Protein AF-A0A5M6IAI4-F1 (afdb_monomer)

Secondary structure (DSSP, 8-state):
----SS-SSS---------------------------------------------------HHHHHHTTSEEE-TTS-EEE-S--HHHHHHHHHHHHHHHHHHHHHHHHHTS-HHHHHHHHHHHHHHHH-B--

Foldseek 3Di:
DDPPDDPDPDDDDDDDDDDDDDDDDPDDDDPPDPPDDDDDDDDDDDDPPPPPDPDPPPLQDPLNCLVVVQWFFALQLAIDGPDPDPSSVVVSVVVRVVLLVVLVVVCVVVVHDSRVSRNVNSVVRCVVRNGDD

Solvent-accessible surface area (backbone atoms only — not comparable to full-atom values): 8832 Å² total; per-residue (Å²): 139,83,96,81,88,85,85,85,86,78,87,80,96,78,81,93,76,87,79,82,89,88,80,89,84,91,78,81,76,84,79,77,76,82,76,77,88,74,90,79,84,88,82,83,89,86,78,89,74,80,73,82,63,87,66,82,82,74,74,77,50,71,69,55,34,43,75,72,53,39,33,32,32,34,64,68,45,37,68,42,63,69,47,89,49,65,70,55,41,53,50,40,51,56,51,39,54,54,49,50,57,49,29,49,51,50,11,66,76,67,78,52,50,44,66,60,46,22,35,56,44,6,52,55,45,23,76,73,71,42,53,56,132

Mean predicted aligned error: 17.69 Å

Structure (mmCIF, N/CA/C/O backbone):
data_AF-A0A5M6IAI4-F1
#
_entry.id   AF-A0A5M6IAI4-F1
#
loop_
_atom_site.group_PDB
_atom_site.id
_atom_site.type_symbol
_atom_site.label_atom_id
_atom_site.label_alt_id
_atom_site.label_comp_id
_atom_site.label_asym_id
_atom_site.label_entity_id
_atom_site.label_seq_id
_atom_site.pdbx_PDB_ins_code
_atom_site.Cartn_x
_atom_site.Cartn_y
_atom_site.Cartn_z
_atom_site.occupancy
_atom_site.B_iso_or_equiv
_atom_site.auth_seq_id
_atom_site.auth_comp_id
_atom_site.auth_asym_id
_atom_site.auth_atom_id
_atom_site.pdbx_PDB_model_num
ATOM 1 N N . MET A 1 1 ? -52.495 -30.020 6.667 1.00 48.81 1 MET A N 1
ATOM 2 C CA . MET A 1 1 ? -52.039 -28.614 6.811 1.00 48.81 1 MET A CA 1
ATOM 3 C C . MET A 1 1 ? -50.589 -28.554 6.324 1.00 48.81 1 MET A C 1
ATOM 5 O O . MET A 1 1 ? -49.873 -29.483 6.635 1.00 48.81 1 MET A O 1
ATOM 9 N N . ASN A 1 2 ? -50.068 -27.632 5.512 1.00 45.41 2 ASN A N 1
ATOM 10 C CA . ASN A 1 2 ? -50.398 -26.231 5.280 1.00 45.41 2 ASN A CA 1
ATOM 11 C C . ASN A 1 2 ? -49.893 -25.833 3.862 1.00 45.41 2 ASN A C 1
ATOM 13 O O . ASN A 1 2 ? -48.688 -25.773 3.632 1.00 45.41 2 ASN A O 1
ATOM 17 N N . ARG A 1 3 ? -50.796 -25.628 2.887 1.00 52.78 3 ARG A N 1
ATOM 18 C CA . ARG A 1 3 ? -50.494 -25.215 1.493 1.00 52.78 3 ARG A CA 1
ATOM 19 C C . ARG A 1 3 ? -50.709 -23.703 1.306 1.00 52.78 3 ARG A C 1
ATOM 21 O O . ARG A 1 3 ? -51.507 -23.318 0.459 1.00 52.78 3 ARG A O 1
ATOM 28 N N . LEU A 1 4 ? -50.086 -22.840 2.108 1.00 58.50 4 LEU A N 1
ATOM 29 C CA . LEU A 1 4 ? -50.465 -21.413 2.113 1.00 58.50 4 LEU A CA 1
ATOM 30 C C . LEU A 1 4 ? -49.302 -20.410 2.213 1.00 58.50 4 LEU A C 1
ATOM 32 O O . LEU A 1 4 ? -49.494 -19.316 2.720 1.00 58.50 4 LEU A O 1
ATOM 36 N N . VAL A 1 5 ? -48.107 -20.727 1.696 1.00 57.62 5 VAL A N 1
ATOM 37 C CA . VAL A 1 5 ? -47.008 -19.734 1.586 1.00 57.62 5 VAL A CA 1
ATOM 38 C C . VAL A 1 5 ? -46.242 -19.883 0.262 1.00 57.62 5 VAL A C 1
ATOM 40 O O . VAL A 1 5 ? -45.019 -19.954 0.222 1.00 57.62 5 VAL A O 1
ATOM 43 N N . ARG A 1 6 ? -46.962 -20.045 -0.856 1.00 55.16 6 ARG A N 1
ATOM 44 C CA . ARG A 1 6 ? -46.351 -20.138 -2.199 1.00 55.16 6 ARG A CA 1
ATOM 45 C C . ARG A 1 6 ? -47.235 -19.525 -3.298 1.00 55.16 6 ARG A C 1
ATOM 47 O O . ARG A 1 6 ? -47.355 -20.093 -4.375 1.00 55.16 6 ARG A O 1
ATOM 54 N N . ARG A 1 7 ? -47.925 -18.423 -2.981 1.00 50.69 7 ARG A N 1
ATOM 55 C CA . ARG A 1 7 ? -48.818 -17.676 -3.891 1.00 50.69 7 ARG A CA 1
ATOM 56 C C . ARG A 1 7 ? -48.810 -16.179 -3.557 1.00 50.69 7 ARG A C 1
ATOM 58 O O . ARG A 1 7 ? -49.830 -15.636 -3.158 1.00 50.69 7 ARG A O 1
ATOM 65 N N . GLN A 1 8 ? -47.645 -15.542 -3.607 1.00 51.72 8 GLN A N 1
ATOM 66 C CA . GLN A 1 8 ? -47.549 -14.094 -3.370 1.00 51.72 8 GLN A CA 1
ATOM 67 C C . GLN A 1 8 ? -46.507 -13.419 -4.278 1.00 51.72 8 GLN A C 1
ATOM 69 O O . GLN A 1 8 ? -45.951 -12.392 -3.910 1.00 51.72 8 GLN A O 1
ATOM 74 N N . TRP A 1 9 ? -46.210 -14.013 -5.440 1.00 56.66 9 TRP A N 1
ATOM 75 C CA . TRP A 1 9 ? -45.264 -13.459 -6.421 1.00 56.66 9 TRP A CA 1
ATOM 76 C C . TRP A 1 9 ? -45.760 -13.564 -7.872 1.00 56.66 9 TRP A C 1
ATOM 78 O O . TRP A 1 9 ? -44.994 -13.344 -8.805 1.00 56.66 9 TRP A O 1
ATOM 88 N N . GLU A 1 10 ? -47.054 -13.819 -8.054 1.00 55.69 10 GLU A N 1
ATOM 89 C CA . GLU A 1 10 ? -47.748 -13.699 -9.329 1.00 55.69 10 GLU A CA 1
ATOM 90 C C . GLU A 1 10 ? -48.965 -12.797 -9.109 1.00 55.69 10 GLU A C 1
ATOM 92 O O . GLU A 1 10 ? -49.651 -12.938 -8.098 1.00 55.69 10 GLU A O 1
ATOM 97 N N . ASP A 1 11 ? -49.194 -11.900 -10.068 1.00 50.41 11 ASP A N 1
ATOM 98 C CA . ASP A 1 11 ? -50.334 -10.982 -10.206 1.00 50.41 11 ASP A CA 1
ATOM 99 C C . ASP A 1 11 ? -50.150 -9.564 -9.640 1.00 50.41 11 ASP A C 1
ATOM 101 O O . ASP A 1 11 ? -50.813 -9.162 -8.689 1.00 50.41 11 ASP A O 1
ATOM 105 N N . ASP A 1 12 ? -49.336 -8.750 -10.327 1.00 51.31 12 ASP A N 1
ATOM 106 C CA . ASP A 1 12 ? -49.694 -7.332 -10.488 1.00 51.31 12 ASP A CA 1
ATOM 107 C C . ASP A 1 12 ? -49.294 -6.777 -11.879 1.00 51.31 12 ASP A C 1
ATOM 109 O O . ASP A 1 12 ? -48.142 -6.396 -12.113 1.00 51.31 12 ASP A O 1
ATOM 113 N N . PRO A 1 13 ? -50.216 -6.781 -12.866 1.00 58.88 13 PRO A N 1
ATOM 114 C CA . PRO A 1 13 ? -50.015 -6.196 -14.188 1.00 58.88 13 PRO A CA 1
ATOM 115 C C . PRO A 1 13 ? -50.577 -4.764 -14.268 1.00 58.88 13 PRO A C 1
ATOM 117 O O . PRO A 1 13 ? -51.613 -4.526 -14.882 1.00 58.88 13 PRO A O 1
ATOM 120 N N . MET A 1 14 ? -49.871 -3.780 -13.714 1.00 46.06 14 MET A N 1
ATOM 121 C CA . MET A 1 14 ? -50.110 -2.342 -13.928 1.00 46.06 14 MET A CA 1
ATOM 122 C C . MET A 1 14 ? -48.745 -1.646 -13.791 1.00 46.06 14 MET A C 1
ATOM 124 O O . MET A 1 14 ? -48.091 -1.807 -12.777 1.00 46.06 14 MET A O 1
ATOM 128 N N . THR A 1 15 ? -48.148 -0.923 -14.733 1.00 56.16 15 THR A N 1
ATOM 129 C CA . THR A 1 15 ? -48.648 -0.103 -15.830 1.00 56.16 15 THR A CA 1
ATOM 130 C C . THR A 1 15 ? -47.495 0.108 -16.823 1.00 56.16 15 THR A C 1
ATOM 132 O O . THR A 1 15 ? -46.433 0.635 -16.498 1.00 56.16 15 THR A O 1
ATOM 135 N N . ARG A 1 16 ? -47.697 -0.299 -18.081 1.00 54.09 16 ARG A N 1
ATOM 136 C CA . ARG A 1 16 ? -46.881 0.166 -19.209 1.00 54.09 16 ARG A CA 1
ATOM 137 C C . ARG A 1 16 ? -47.326 1.586 -19.547 1.00 54.09 16 ARG A C 1
ATOM 139 O O . ARG A 1 16 ? -48.396 1.762 -20.118 1.00 54.09 16 ARG A O 1
ATOM 146 N N . THR A 1 17 ? -46.497 2.577 -19.247 1.00 57.97 17 THR A N 1
ATOM 147 C CA . THR A 1 17 ? -46.607 3.915 -19.842 1.00 57.97 17 THR A CA 1
ATOM 148 C C . THR A 1 17 ? -45.263 4.312 -20.434 1.00 57.97 17 THR A C 1
ATOM 150 O O . THR A 1 17 ? -44.412 4.895 -19.767 1.00 57.97 17 THR A O 1
ATOM 153 N N . THR A 1 18 ? -45.068 3.991 -21.709 1.00 58.50 18 THR A N 1
ATOM 154 C CA . THR A 1 18 ? -44.243 4.811 -22.598 1.00 58.50 18 THR A CA 1
ATOM 155 C C . THR A 1 18 ? -45.024 6.081 -22.937 1.00 58.50 18 THR A C 1
ATOM 157 O O . THR A 1 18 ? -46.203 6.001 -23.286 1.00 58.50 18 THR A O 1
ATOM 160 N N . PRO A 1 19 ? -44.376 7.252 -22.875 1.00 56.59 19 PRO A N 1
ATOM 161 C CA . PRO A 1 19 ? -44.545 8.196 -23.972 1.00 56.59 19 PRO A CA 1
ATOM 162 C C . PRO A 1 19 ? -43.215 8.786 -24.467 1.00 56.59 19 PRO A C 1
ATOM 164 O O . PRO A 1 19 ? -42.455 9.393 -23.724 1.00 56.59 19 PRO A O 1
ATOM 167 N N . THR A 1 20 ? -43.018 8.604 -25.774 1.00 54.84 20 THR A N 1
ATOM 168 C CA . THR A 1 20 ? -42.792 9.673 -26.759 1.00 54.84 20 THR A CA 1
ATOM 169 C C . THR A 1 20 ? -41.520 10.523 -26.646 1.00 54.84 20 THR A C 1
ATOM 171 O O . THR A 1 20 ? -41.365 11.398 -25.803 1.00 54.84 20 THR A O 1
ATOM 174 N N . ALA A 1 21 ? -40.642 10.291 -27.624 1.00 53.78 21 ALA A N 1
ATOM 175 C CA . ALA A 1 21 ? -39.544 11.153 -28.045 1.00 53.78 21 ALA A CA 1
ATOM 176 C C . ALA A 1 21 ? -39.991 12.582 -28.425 1.00 53.78 21 ALA A C 1
ATOM 178 O O . ALA A 1 21 ? -41.175 12.794 -28.678 1.00 53.78 21 ALA A O 1
ATOM 179 N N . THR A 1 22 ? -39.005 13.488 -28.597 1.00 54.72 22 THR A N 1
ATOM 180 C CA . THR A 1 22 ? -38.910 14.667 -29.520 1.00 54.72 22 THR A CA 1
ATOM 181 C C . THR A 1 22 ? -38.412 15.930 -28.775 1.00 54.72 22 THR A C 1
ATOM 183 O O . THR A 1 22 ? -38.850 16.168 -27.656 1.00 54.72 22 THR A O 1
ATOM 186 N N . PRO A 1 23 ? -37.593 16.828 -29.365 1.00 52.22 23 PRO A N 1
ATOM 187 C CA . PRO A 1 23 ? -36.294 16.658 -30.015 1.00 52.22 23 PRO A CA 1
ATOM 188 C C . PRO A 1 23 ? -35.207 17.599 -29.416 1.00 52.22 23 PRO A C 1
ATOM 190 O O . PRO A 1 23 ? -35.454 18.444 -28.564 1.00 52.22 23 PRO A O 1
ATOM 193 N N . ALA A 1 24 ? -33.983 17.441 -29.924 1.00 56.50 24 ALA A N 1
ATOM 194 C CA . ALA A 1 24 ? -32.911 18.431 -30.080 1.00 56.50 24 ALA A CA 1
ATOM 195 C C . ALA A 1 24 ? -33.033 19.819 -29.399 1.00 56.50 24 ALA A C 1
ATOM 197 O O . ALA A 1 24 ? -33.805 20.677 -29.820 1.00 56.50 24 ALA A O 1
ATOM 198 N N . SER A 1 25 ? -32.070 20.125 -28.522 1.00 54.28 25 SER A N 1
ATOM 199 C CA . SER A 1 25 ? -31.543 21.489 -28.391 1.00 54.28 25 SER A CA 1
ATOM 200 C C . SER A 1 25 ? -30.017 21.456 -28.356 1.00 54.28 25 SER A C 1
ATOM 202 O O . SER A 1 25 ? -29.372 21.310 -27.321 1.00 54.28 25 SER A O 1
ATOM 204 N N . ILE A 1 26 ? -29.439 21.540 -29.554 1.00 60.19 26 ILE A N 1
ATOM 205 C CA . ILE A 1 26 ? -28.004 21.650 -29.814 1.00 60.19 26 ILE A CA 1
ATOM 206 C C . ILE A 1 26 ? -27.668 23.143 -29.905 1.00 60.19 26 ILE A C 1
ATOM 208 O O . ILE A 1 26 ? -27.504 23.653 -31.003 1.00 60.19 26 ILE A O 1
ATOM 212 N N . HIS A 1 27 ? -27.596 23.884 -28.796 1.00 55.53 27 HIS A N 1
ATOM 213 C CA . HIS A 1 27 ? -27.206 25.305 -28.855 1.00 55.53 27 HIS A CA 1
ATOM 214 C C . HIS A 1 27 ? -26.341 25.734 -27.664 1.00 55.53 27 HIS A C 1
ATOM 216 O O . HIS A 1 27 ? -26.779 26.429 -26.754 1.00 55.53 27 HIS A O 1
ATOM 222 N N . GLY A 1 28 ? -25.058 25.368 -27.726 1.00 53.91 28 GLY A N 1
ATOM 223 C CA . GLY A 1 28 ? -24.006 25.806 -26.803 1.00 53.91 28 GLY A CA 1
ATOM 224 C C . GLY A 1 28 ? -22.837 26.480 -27.521 1.00 53.91 28 GLY A C 1
ATOM 225 O O . GLY A 1 28 ? -21.700 26.056 -27.385 1.00 53.91 28 GLY A O 1
ATOM 226 N N . ARG A 1 29 ? -23.153 27.475 -28.358 1.00 65.50 29 ARG A N 1
ATOM 227 C CA . ARG A 1 29 ? -22.312 28.598 -28.824 1.00 65.50 29 ARG A CA 1
ATOM 228 C C . ARG A 1 29 ? -20.792 28.356 -28.856 1.00 65.50 29 ARG A C 1
ATOM 230 O O . ARG A 1 29 ? -20.063 28.687 -27.923 1.00 65.50 29 ARG A O 1
ATOM 237 N N . ARG A 1 30 ? -20.315 27.914 -30.025 1.00 58.62 30 ARG A N 1
ATOM 238 C CA . ARG A 1 30 ? -18.919 28.045 -30.465 1.00 58.62 30 ARG A CA 1
ATOM 239 C C . ARG A 1 30 ? -18.498 29.514 -30.353 1.00 58.62 30 ARG A C 1
ATOM 241 O O . ARG A 1 30 ? -18.964 30.352 -31.123 1.00 58.62 30 ARG A O 1
ATOM 248 N N . ARG A 1 31 ? -17.630 29.844 -29.394 1.00 55.97 31 ARG A N 1
ATOM 249 C CA . ARG A 1 31 ? -16.946 31.141 -29.372 1.00 55.97 31 ARG A CA 1
ATOM 250 C C . ARG A 1 31 ? -15.931 31.134 -30.510 1.00 55.97 31 ARG A C 1
ATOM 252 O O . ARG A 1 31 ? -14.864 30.544 -30.398 1.00 55.97 31 ARG A O 1
ATOM 259 N N . LEU A 1 32 ? -16.317 31.743 -31.627 1.00 58.78 32 LEU A N 1
ATOM 260 C CA . LEU A 1 32 ? -15.425 32.060 -32.733 1.00 58.78 32 LEU A CA 1
ATOM 261 C C . LEU A 1 32 ? -14.361 33.028 -32.206 1.00 58.78 32 LEU A C 1
ATOM 263 O O . LEU A 1 32 ? -14.638 34.202 -31.958 1.00 58.78 32 LEU A O 1
ATOM 267 N N . ALA A 1 33 ? -13.156 32.507 -31.992 1.00 49.47 33 ALA A N 1
ATOM 268 C CA . ALA A 1 33 ? -11.965 33.320 -31.849 1.00 49.47 33 ALA A CA 1
ATOM 269 C C . ALA A 1 33 ? -11.790 34.097 -33.158 1.00 49.47 33 ALA A C 1
ATOM 271 O O . ALA A 1 33 ? -11.577 33.519 -34.224 1.00 49.47 33 ALA A O 1
ATOM 272 N N . ARG A 1 34 ? -11.950 35.418 -33.076 1.00 51.62 34 ARG A N 1
ATOM 273 C CA . ARG A 1 34 ? -11.591 36.353 -34.138 1.00 51.62 34 ARG A CA 1
ATOM 274 C C . ARG A 1 34 ? -10.068 36.344 -34.254 1.00 51.62 34 ARG A C 1
ATOM 276 O O . ARG A 1 34 ? -9.395 37.143 -33.615 1.00 51.62 34 ARG A O 1
ATOM 283 N N . PHE A 1 35 ? -9.528 35.406 -35.023 1.00 52.31 35 PHE A N 1
ATOM 284 C CA . PHE A 1 35 ? -8.154 35.493 -35.492 1.00 52.31 35 PHE A CA 1
ATOM 285 C C . PHE A 1 35 ? -8.110 36.610 -36.531 1.00 52.31 35 PHE A C 1
ATOM 287 O O . PHE A 1 35 ? -8.622 36.467 -37.640 1.00 52.31 35 PHE A O 1
ATOM 294 N N . GLY A 1 36 ? -7.591 37.764 -36.112 1.00 44.00 36 GLY A N 1
ATOM 295 C CA . GLY A 1 36 ? -7.319 38.885 -36.996 1.00 44.00 36 GLY A CA 1
ATOM 296 C C . GLY A 1 36 ? -6.361 38.441 -38.093 1.00 44.00 36 GLY A C 1
ATOM 297 O O . GLY A 1 36 ? -5.252 37.988 -37.818 1.00 44.00 36 GLY A O 1
ATOM 298 N N . ALA A 1 37 ? -6.822 38.554 -39.334 1.00 50.91 37 ALA A N 1
ATOM 299 C CA . ALA A 1 37 ? -6.008 38.418 -40.523 1.00 50.91 37 ALA A CA 1
ATOM 300 C C . ALA A 1 37 ? -5.014 39.587 -40.576 1.00 50.91 37 ALA A C 1
ATOM 302 O O . ALA A 1 37 ? -5.374 40.706 -40.927 1.00 50.91 37 ALA A O 1
ATOM 303 N N . GLY A 1 38 ? -3.769 39.318 -40.197 1.00 42.25 38 GLY A N 1
ATOM 304 C CA . GLY A 1 38 ? -2.616 40.152 -40.506 1.00 42.25 38 GLY A CA 1
ATOM 305 C C . GLY A 1 38 ? -1.662 39.338 -41.365 1.00 42.25 38 GLY A C 1
ATOM 306 O O . GLY A 1 38 ? -0.803 38.635 -40.847 1.00 42.25 38 GLY A O 1
ATOM 307 N N . THR A 1 39 ? -1.856 39.372 -42.680 1.00 51.56 39 THR A N 1
ATOM 308 C CA . THR A 1 39 ? -0.912 38.823 -43.655 1.00 51.56 39 THR A CA 1
ATOM 309 C C . THR A 1 39 ? 0.350 39.680 -43.680 1.00 51.56 39 THR A C 1
ATOM 311 O O . THR A 1 39 ? 0.300 40.821 -44.134 1.00 51.56 39 THR A O 1
ATOM 314 N N . ALA A 1 40 ? 1.482 39.117 -43.263 1.00 44.78 40 ALA A N 1
ATOM 315 C CA . ALA A 1 40 ? 2.799 39.579 -43.686 1.00 44.78 40 ALA A CA 1
ATOM 316 C C . ALA A 1 40 ? 3.619 38.363 -44.136 1.00 44.78 40 ALA A C 1
ATOM 318 O O . ALA A 1 40 ? 3.788 37.386 -43.411 1.00 44.78 40 ALA A O 1
ATOM 319 N N . LEU A 1 41 ? 4.010 38.427 -45.402 1.00 52.00 41 LEU A N 1
ATOM 320 C CA . LEU A 1 41 ? 4.663 37.415 -46.219 1.00 52.00 41 LEU A CA 1
ATOM 321 C C . LEU A 1 41 ? 6.190 37.434 -46.002 1.00 52.00 41 LEU A C 1
ATOM 323 O O . LEU A 1 41 ? 6.726 38.490 -45.674 1.00 52.00 41 LEU A O 1
ATOM 327 N N . ALA A 1 42 ? 6.840 36.310 -46.348 1.00 46.66 42 ALA A N 1
ATOM 328 C CA . ALA A 1 42 ? 8.280 36.078 -46.595 1.00 46.66 42 ALA A CA 1
ATOM 329 C C . ALA A 1 42 ? 9.063 35.419 -45.439 1.00 46.66 42 ALA A C 1
ATOM 331 O O . ALA A 1 42 ? 8.913 35.819 -44.297 1.00 46.66 42 ALA A O 1
ATOM 332 N N . LEU A 1 43 ? 9.962 34.443 -45.619 1.00 45.94 43 LEU A N 1
ATOM 333 C CA . LEU A 1 43 ? 10.490 33.663 -46.753 1.00 45.94 43 LEU A CA 1
ATOM 334 C C . LEU A 1 43 ? 11.387 32.547 -46.131 1.00 45.94 43 LEU A C 1
ATOM 336 O O . LEU A 1 43 ? 11.933 32.749 -45.053 1.00 45.94 43 LEU A O 1
ATOM 340 N N . LEU A 1 44 ? 11.608 31.446 -46.868 1.00 46.03 44 LEU A N 1
ATOM 341 C CA . LEU A 1 44 ? 12.763 30.515 -46.795 1.00 46.03 44 LEU A CA 1
ATOM 342 C C . LEU A 1 44 ? 12.834 29.413 -45.704 1.00 46.03 44 LEU A C 1
ATOM 344 O O . LEU A 1 44 ? 13.264 29.614 -44.578 1.00 46.03 44 LEU A O 1
ATOM 348 N N . ALA A 1 45 ? 12.482 28.200 -46.154 1.00 49.72 45 ALA A N 1
ATOM 349 C CA . ALA A 1 45 ? 13.241 26.940 -46.084 1.00 49.72 45 ALA A CA 1
ATOM 350 C C . ALA A 1 45 ? 14.257 26.701 -44.945 1.00 49.72 45 ALA A C 1
ATOM 352 O O . ALA A 1 45 ? 15.279 27.373 -44.857 1.00 49.72 45 ALA A O 1
ATOM 353 N N . GLY A 1 46 ? 14.091 25.565 -44.255 1.00 44.84 46 GLY A N 1
ATOM 354 C CA . GLY A 1 46 ? 15.226 24.805 -43.722 1.00 44.84 46 GLY A CA 1
ATOM 355 C C . GLY A 1 46 ? 15.032 24.239 -42.319 1.00 44.84 46 GLY A C 1
ATOM 356 O O . GLY A 1 46 ? 15.008 24.979 -41.348 1.00 44.84 46 GLY A O 1
ATOM 357 N N . ALA A 1 47 ? 14.994 22.905 -42.246 1.00 47.44 47 ALA A N 1
ATOM 358 C CA . ALA A 1 47 ? 15.179 22.069 -41.058 1.00 47.44 47 ALA A CA 1
ATOM 359 C C . ALA A 1 47 ? 14.105 22.155 -39.953 1.00 47.44 47 ALA A C 1
ATOM 361 O O . ALA A 1 47 ? 14.285 22.781 -38.912 1.00 47.44 47 ALA A O 1
ATOM 362 N N . VAL A 1 48 ? 13.040 21.355 -40.102 1.00 48.72 48 VAL A N 1
ATOM 363 C CA . VAL A 1 48 ? 12.360 20.793 -38.923 1.00 48.72 48 VAL A CA 1
ATOM 364 C C . VAL A 1 48 ? 13.321 19.776 -38.307 1.00 48.72 48 VAL A C 1
ATOM 366 O O . VAL A 1 48 ? 13.298 18.591 -38.632 1.00 48.72 48 VAL A O 1
ATOM 369 N N . VAL A 1 49 ? 14.213 20.246 -37.439 1.00 54.09 49 VAL A N 1
ATOM 370 C CA . VAL A 1 49 ? 14.886 19.364 -36.490 1.00 54.09 49 VAL A CA 1
ATOM 371 C C . VAL A 1 49 ? 13.807 18.946 -35.497 1.00 54.09 49 VAL A C 1
ATOM 373 O O . VAL A 1 49 ? 13.465 19.695 -34.583 1.00 54.09 49 VAL A O 1
ATOM 376 N N . VAL A 1 50 ? 13.232 17.757 -35.694 1.00 54.62 50 VAL A N 1
ATOM 377 C CA . VAL A 1 50 ? 12.491 17.072 -34.630 1.00 54.62 50 VAL A CA 1
ATOM 378 C C . VAL A 1 50 ? 13.535 16.678 -33.591 1.00 54.62 50 VAL A C 1
ATOM 380 O O . VAL A 1 50 ? 14.081 15.579 -33.612 1.00 54.62 50 VAL A O 1
ATOM 383 N N . LEU A 1 51 ? 13.882 17.625 -32.719 1.00 54.94 51 LEU A N 1
ATOM 384 C CA . LEU A 1 51 ? 14.620 17.346 -31.500 1.00 54.94 51 LEU A CA 1
ATOM 385 C C . LEU A 1 51 ? 13.747 16.371 -30.710 1.00 54.94 51 LEU A C 1
ATOM 387 O O . LEU A 1 51 ? 12.694 16.750 -30.197 1.00 54.94 51 LEU A O 1
ATOM 391 N N . GLY A 1 52 ? 14.155 15.101 -30.687 1.00 55.97 52 GLY A N 1
ATOM 392 C CA . GLY A 1 52 ? 13.578 14.067 -29.841 1.00 55.97 52 GLY A CA 1
ATOM 393 C C . GLY A 1 52 ? 13.769 14.455 -28.381 1.00 55.97 52 GLY A C 1
ATOM 394 O O . GLY A 1 52 ? 14.728 14.040 -27.740 1.00 55.97 52 GLY A O 1
ATOM 395 N N . GLY A 1 5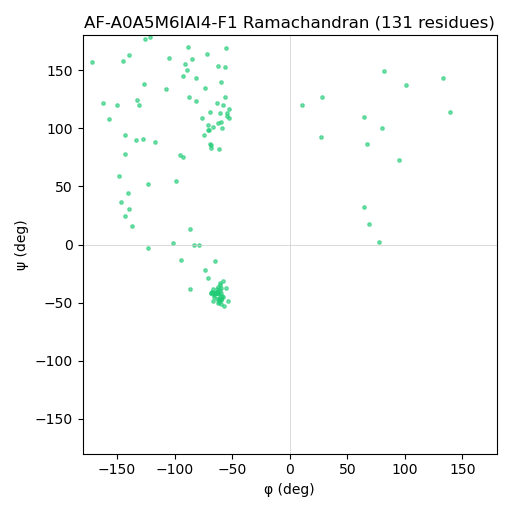3 ? 12.877 15.302 -27.871 1.00 55.22 53 GLY A N 1
ATOM 396 C CA . GLY A 1 53 ? 12.755 15.546 -26.445 1.00 55.22 53 GLY A CA 1
ATOM 397 C C . GLY A 1 53 ? 12.369 14.243 -25.742 1.00 55.22 53 GLY A C 1
ATOM 398 O O . GLY A 1 53 ? 11.747 13.377 -26.368 1.00 55.22 53 GLY A O 1
ATOM 399 N N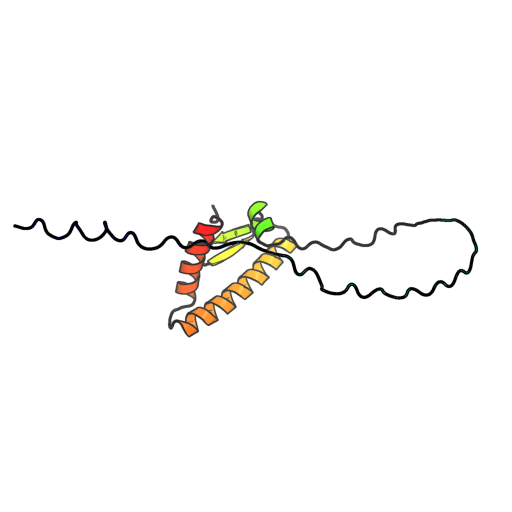 . PRO A 1 54 ? 12.718 14.074 -24.455 1.00 57.50 54 PRO A N 1
ATOM 400 C CA . PRO A 1 54 ? 12.233 12.948 -23.675 1.00 57.50 54 PRO A CA 1
ATOM 401 C C . PRO A 1 54 ? 10.705 12.954 -23.749 1.00 57.50 54 PRO A C 1
ATOM 403 O O . PRO A 1 54 ? 10.043 13.874 -23.263 1.00 57.50 54 PRO A O 1
ATOM 406 N N . GLY A 1 55 ? 10.147 11.958 -24.441 1.00 59.41 55 GLY A N 1
ATOM 407 C CA . GLY A 1 55 ? 8.706 11.783 -24.527 1.00 59.41 55 GLY A CA 1
ATOM 408 C C . GLY A 1 55 ? 8.120 11.672 -23.118 1.00 59.41 55 GLY A C 1
ATOM 409 O O . GLY A 1 55 ? 8.826 11.248 -22.198 1.00 59.41 55 GLY A O 1
ATOM 410 N N . PRO A 1 56 ? 6.847 12.051 -22.912 1.00 57.25 56 PRO A N 1
ATOM 411 C CA . PRO A 1 56 ? 6.221 11.942 -21.604 1.00 57.25 56 PRO A CA 1
ATOM 412 C C . PRO A 1 56 ? 6.388 10.513 -21.087 1.00 57.25 56 PRO A C 1
ATOM 414 O O . PRO A 1 56 ? 5.873 9.568 -21.690 1.00 57.25 56 PRO A O 1
ATOM 417 N N . ALA A 1 57 ? 7.115 10.361 -19.978 1.00 59.16 57 ALA A N 1
ATOM 418 C CA . ALA A 1 57 ? 7.221 9.100 -19.268 1.00 59.16 57 ALA A CA 1
ATOM 419 C C . ALA A 1 57 ? 5.803 8.693 -18.859 1.00 59.16 57 ALA A C 1
ATOM 421 O O . ALA A 1 57 ? 5.218 9.241 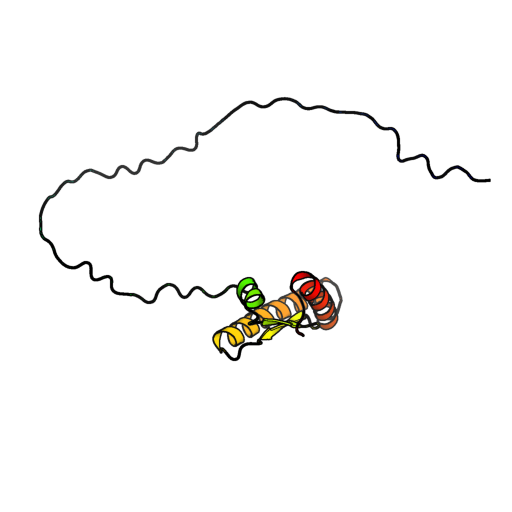-17.922 1.00 59.16 57 ALA A O 1
ATOM 422 N N . ARG A 1 58 ? 5.192 7.779 -19.619 1.00 59.75 58 ARG A N 1
ATOM 423 C CA . ARG A 1 58 ? 3.859 7.279 -19.298 1.00 59.75 58 ARG A CA 1
ATOM 424 C C . ARG A 1 58 ? 4.029 6.346 -18.113 1.00 59.75 58 ARG A C 1
ATOM 426 O O . ARG A 1 58 ? 4.369 5.181 -18.287 1.00 59.75 58 ARG A O 1
ATOM 433 N N . ALA A 1 59 ? 3.841 6.875 -16.907 1.00 64.75 59 ALA A N 1
ATOM 434 C CA . ALA A 1 59 ? 3.798 6.058 -15.707 1.00 64.75 59 ALA A CA 1
ATOM 435 C C . ALA A 1 59 ? 2.741 4.964 -15.916 1.00 64.75 59 ALA A C 1
ATOM 437 O O . ALA A 1 59 ? 1.553 5.270 -16.029 1.00 64.75 59 ALA A O 1
ATOM 438 N N . GLN A 1 60 ? 3.171 3.702 -15.994 1.00 77.69 60 GLN A N 1
ATOM 439 C CA . GLN A 1 60 ? 2.252 2.573 -16.147 1.00 77.69 60 GLN A CA 1
ATOM 440 C C . GLN A 1 60 ? 1.256 2.598 -14.998 1.00 77.69 60 GLN A C 1
ATOM 442 O O . GLN A 1 60 ? 1.670 2.688 -13.845 1.00 77.69 60 GLN A O 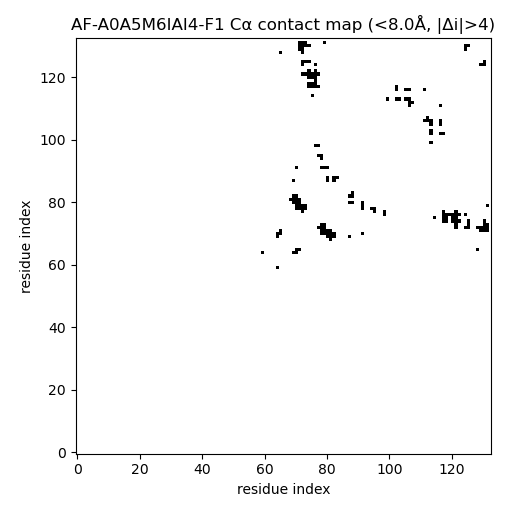1
ATOM 447 N N . ASN A 1 61 ? -0.044 2.571 -15.271 1.00 90.50 61 ASN A N 1
ATOM 448 C CA . ASN A 1 61 ? -1.030 2.544 -14.193 1.00 90.50 61 ASN A CA 1
ATOM 449 C C . ASN A 1 61 ? -1.041 1.164 -13.501 1.00 90.50 61 ASN A C 1
ATOM 451 O O . ASN A 1 61 ? -0.487 0.192 -14.012 1.00 90.50 61 ASN A O 1
ATOM 455 N N . LEU A 1 62 ? -1.635 1.078 -12.307 1.00 94.44 62 LEU A N 1
ATOM 456 C CA . LEU A 1 62 ? -1.610 -0.158 -11.518 1.00 94.44 62 LEU A CA 1
ATOM 457 C C . LEU A 1 62 ? -2.284 -1.335 -12.247 1.00 94.44 62 LEU A C 1
ATOM 459 O O . LEU A 1 62 ? -1.808 -2.462 -12.151 1.00 94.44 62 LEU A O 1
ATOM 463 N N . ASP A 1 63 ? -3.345 -1.080 -13.013 1.00 94.31 63 ASP A N 1
ATOM 464 C CA . ASP A 1 63 ? -4.042 -2.122 -13.774 1.00 94.31 63 ASP A CA 1
ATOM 465 C C . ASP A 1 63 ? -3.142 -2.725 -14.859 1.00 94.31 63 ASP A C 1
ATOM 467 O O . ASP A 1 63 ? -3.071 -3.944 -14.991 1.00 94.31 63 ASP A O 1
ATOM 471 N N . GLN A 1 64 ? -2.374 -1.894 -15.569 1.00 94.31 64 GLN A N 1
ATOM 472 C CA . GLN A 1 64 ? -1.358 -2.349 -16.520 1.00 94.31 64 GLN A CA 1
ATOM 473 C C . GLN A 1 64 ? 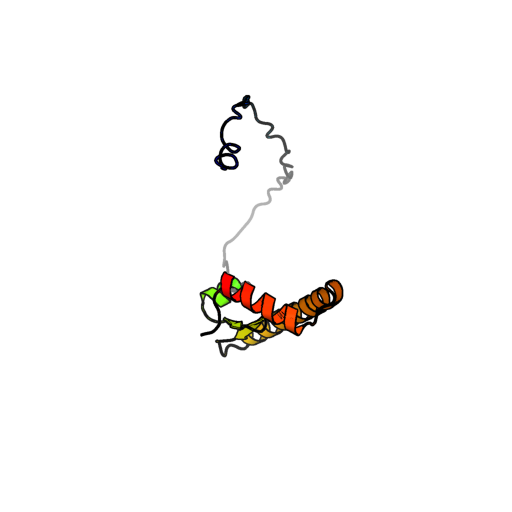-0.254 -3.148 -15.828 1.00 94.31 64 GLN A C 1
ATOM 475 O O . GLN A 1 64 ? 0.163 -4.181 -16.341 1.00 94.31 64 GLN A O 1
ATOM 480 N N . MET A 1 65 ? 0.203 -2.715 -14.650 1.00 95.62 65 MET A N 1
ATOM 481 C CA . MET A 1 65 ? 1.219 -3.451 -13.889 1.00 95.62 65 MET A CA 1
ATOM 482 C C . MET A 1 65 ? 0.715 -4.838 -13.470 1.00 95.62 65 MET A C 1
ATOM 484 O O . MET A 1 65 ? 1.484 -5.797 -13.526 1.00 95.62 65 MET A O 1
ATOM 488 N N . ARG A 1 66 ? -0.565 -4.970 -13.089 1.00 95.75 66 ARG A N 1
ATOM 489 C CA . ARG A 1 66 ? -1.186 -6.278 -12.815 1.00 95.75 66 ARG A CA 1
ATOM 490 C C . ARG A 1 66 ? -1.294 -7.122 -14.080 1.00 95.75 66 ARG A C 1
ATOM 492 O O . ARG A 1 66 ? -0.867 -8.272 -14.068 1.00 95.75 66 ARG A O 1
ATOM 499 N N . ALA A 1 67 ? -1.808 -6.545 -15.167 1.00 94.75 67 ALA A N 1
ATOM 500 C CA . ALA A 1 67 ? -1.993 -7.238 -16.442 1.00 94.75 67 ALA A CA 1
ATOM 501 C C . ALA A 1 67 ? -0.669 -7.759 -17.024 1.00 94.75 67 ALA A C 1
ATOM 503 O O . ALA A 1 67 ? -0.605 -8.881 -17.513 1.00 94.75 67 ALA A O 1
ATOM 504 N N . ASN A 1 68 ? 0.406 -6.980 -16.892 1.00 95.06 68 ASN A N 1
ATOM 505 C CA . ASN A 1 68 ? 1.762 -7.359 -17.302 1.00 95.06 68 ASN A CA 1
ATOM 506 C C . ASN A 1 68 ? 2.459 -8.284 -16.295 1.00 95.06 68 ASN A C 1
ATOM 508 O O . ASN A 1 68 ? 3.619 -8.645 -16.466 1.00 95.06 68 ASN A O 1
ATOM 512 N N . GLY A 1 69 ? 1.785 -8.611 -15.197 1.00 95.69 69 GLY A N 1
ATOM 513 C CA . GLY A 1 69 ? 2.296 -9.473 -14.154 1.00 95.69 69 GLY A CA 1
ATOM 514 C C . GLY A 1 69 ? 3.446 -8.900 -13.323 1.00 95.69 69 GLY A C 1
ATOM 515 O O . GLY A 1 69 ? 4.106 -9.639 -12.601 1.00 95.69 69 GLY A O 1
ATOM 516 N N . LEU A 1 70 ? 3.660 -7.589 -13.351 1.00 96.88 70 LEU A N 1
ATOM 517 C CA . LEU A 1 70 ? 4.718 -6.923 -12.589 1.00 96.88 70 LEU A CA 1
ATOM 518 C C . LEU A 1 70 ? 4.406 -6.851 -11.091 1.00 96.88 70 LEU A C 1
ATOM 520 O O . LEU A 1 70 ? 5.316 -6.697 -10.277 1.00 96.88 70 LEU A O 1
ATOM 524 N N . VAL A 1 71 ? 3.128 -6.960 -10.724 1.00 97.44 71 VAL A N 1
ATOM 525 C CA . VAL A 1 71 ? 2.650 -6.951 -9.336 1.00 97.44 71 VAL A CA 1
ATOM 526 C C . VAL A 1 71 ? 1.533 -7.974 -9.130 1.00 97.44 71 VAL A C 1
ATOM 528 O O . VAL A 1 71 ? 0.921 -8.429 -10.098 1.00 97.44 71 VAL A O 1
ATOM 531 N N . CYS A 1 72 ? 1.258 -8.322 -7.874 1.00 97.44 72 CYS A N 1
ATOM 532 C CA . CYS A 1 72 ? 0.118 -9.151 -7.474 1.00 97.44 72 CYS A CA 1
ATOM 533 C C . CYS A 1 72 ? -0.451 -8.709 -6.113 1.00 97.44 72 CYS A C 1
ATOM 535 O O . CYS A 1 72 ? 0.240 -8.046 -5.335 1.00 97.44 72 CYS A O 1
ATOM 537 N N . GLU A 1 73 ? -1.719 -9.041 -5.844 1.00 98.06 73 GLU A N 1
ATOM 538 C CA . GLU A 1 73 ? -2.411 -8.710 -4.589 1.00 98.06 73 GLU A CA 1
ATOM 539 C C . GLU A 1 73 ? -2.158 -9.799 -3.529 1.00 98.06 73 GLU A C 1
ATOM 541 O O . GLU A 1 73 ? -2.390 -10.991 -3.763 1.00 98.06 73 GLU A O 1
ATOM 546 N N . ARG A 1 74 ? -1.693 -9.410 -2.340 1.00 98.25 74 ARG A N 1
ATOM 547 C CA . ARG A 1 74 ? -1.473 -10.326 -1.211 1.00 98.25 74 ARG A CA 1
ATOM 548 C C . ARG A 1 74 ? -2.721 -10.422 -0.320 1.00 98.25 74 ARG A C 1
ATOM 550 O O . ARG A 1 74 ? -3.509 -9.474 -0.269 1.00 98.25 74 ARG A O 1
ATOM 557 N N . PRO A 1 75 ? -2.892 -11.535 0.420 1.00 97.56 75 PRO A N 1
ATOM 558 C CA . PRO A 1 75 ? -4.041 -11.715 1.312 1.00 97.56 75 PRO A CA 1
ATOM 559 C C . PRO A 1 75 ? -4.050 -10.715 2.479 1.00 97.56 75 PRO A C 1
ATOM 561 O O . PRO A 1 75 ? -5.077 -10.513 3.109 1.00 97.56 75 PRO A O 1
ATOM 564 N N . ASP A 1 76 ? -2.932 -10.033 2.733 1.00 97.75 76 ASP A N 1
ATOM 565 C CA . ASP A 1 76 ? -2.800 -8.978 3.741 1.00 97.75 76 ASP A CA 1
ATOM 566 C C . ASP A 1 76 ? -3.193 -7.574 3.227 1.00 97.75 76 ASP A C 1
ATOM 568 O O . ASP A 1 76 ? -2.850 -6.559 3.842 1.00 97.75 76 ASP A O 1
ATOM 572 N N . GLY A 1 77 ? -3.845 -7.493 2.064 1.00 98.12 77 GLY A N 1
ATOM 573 C CA . GLY A 1 77 ? -4.338 -6.244 1.480 1.00 98.12 77 GLY A CA 1
ATOM 574 C C . GLY A 1 77 ? -3.273 -5.379 0.804 1.00 98.12 77 GLY A C 1
ATOM 575 O O . GLY A 1 77 ? -3.592 -4.299 0.304 1.00 98.12 77 GLY A O 1
ATOM 576 N N . LEU A 1 78 ? -2.015 -5.816 0.743 1.00 98.56 78 LEU A N 1
ATOM 577 C CA . LEU A 1 78 ? -0.929 -5.054 0.123 1.00 98.56 78 LEU A CA 1
ATOM 578 C C . LEU A 1 78 ? -0.526 -5.624 -1.241 1.00 98.56 78 LEU A C 1
ATOM 580 O O . LEU A 1 78 ? -0.795 -6.775 -1.578 1.00 98.56 78 LEU A O 1
ATOM 584 N N . LEU A 1 79 ? 0.142 -4.801 -2.045 1.00 98.31 79 LEU A N 1
ATOM 585 C CA . LEU A 1 79 ? 0.768 -5.233 -3.288 1.00 98.31 79 LEU A CA 1
ATOM 586 C C . LEU A 1 79 ? 2.125 -5.879 -3.017 1.00 98.31 79 LEU A C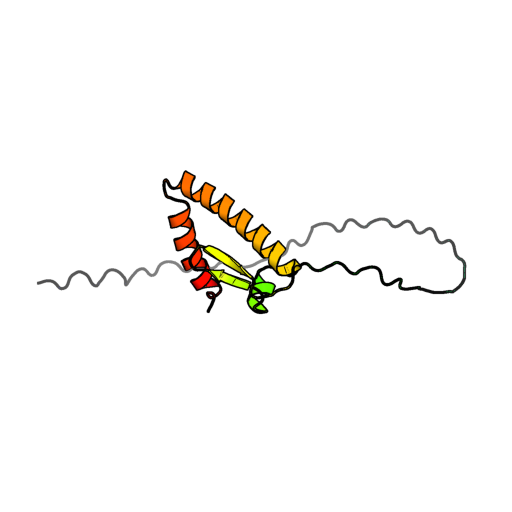 1
ATOM 588 O O . LEU A 1 79 ? 2.907 -5.400 -2.192 1.00 98.31 79 LEU A O 1
ATOM 592 N N . HIS A 1 80 ? 2.434 -6.909 -3.798 1.00 97.94 80 HIS A N 1
ATOM 593 C CA . HIS A 1 80 ? 3.775 -7.455 -3.955 1.00 97.94 80 HIS A CA 1
ATOM 594 C C . HIS A 1 80 ? 4.333 -7.092 -5.331 1.00 97.94 80 HIS A C 1
ATOM 596 O O . HIS A 1 80 ? 3.644 -7.256 -6.340 1.00 97.94 80 HIS A O 1
ATOM 602 N N . ALA A 1 81 ? 5.580 -6.626 -5.381 1.00 97.62 81 ALA A N 1
ATOM 603 C CA . ALA A 1 81 ? 6.308 -6.457 -6.634 1.00 97.62 81 ALA A CA 1
ATOM 604 C C . ALA A 1 81 ? 6.888 -7.807 -7.072 1.00 97.62 81 ALA A C 1
ATOM 606 O O . ALA A 1 81 ? 7.652 -8.413 -6.330 1.00 97.62 81 ALA A O 1
ATOM 607 N N . ARG A 1 82 ? 6.550 -8.255 -8.285 1.00 96.38 82 ARG A N 1
ATOM 608 C CA . ARG A 1 82 ? 7.153 -9.439 -8.926 1.00 96.38 82 ARG A CA 1
ATOM 609 C C . ARG A 1 82 ? 8.321 -9.084 -9.847 1.00 96.38 82 ARG A C 1
ATOM 611 O O . ARG A 1 82 ? 9.067 -9.962 -10.260 1.00 96.38 82 ARG A O 1
ATOM 618 N N . SER A 1 83 ? 8.463 -7.802 -10.175 1.00 95.00 83 SER A N 1
ATOM 619 C CA . SER A 1 83 ? 9.595 -7.268 -10.929 1.00 95.00 83 SER A CA 1
ATOM 620 C C . SER A 1 83 ? 10.698 -6.767 -9.995 1.00 95.00 83 SER A C 1
ATOM 622 O O . SER A 1 83 ? 10.419 -6.180 -8.948 1.00 95.00 83 SER A O 1
ATOM 624 N N . SER A 1 84 ? 11.952 -6.941 -10.412 1.00 95.25 84 SER A N 1
ATOM 625 C CA . SER A 1 84 ? 13.127 -6.322 -9.788 1.00 95.25 84 SER A CA 1
ATOM 626 C C . SER A 1 84 ? 13.381 -4.884 -10.263 1.00 95.25 84 SER A C 1
ATOM 628 O O . SER A 1 84 ? 14.339 -4.258 -9.820 1.00 95.25 84 SER A O 1
ATOM 630 N N . ASP A 1 85 ? 12.554 -4.356 -11.171 1.00 95.12 85 ASP A N 1
ATOM 631 C CA . ASP A 1 85 ? 12.621 -2.964 -11.621 1.00 95.12 85 ASP A CA 1
ATOM 632 C C . ASP A 1 85 ? 12.337 -2.002 -10.455 1.00 95.12 85 ASP A C 1
ATOM 634 O O . ASP A 1 85 ? 11.257 -2.025 -9.852 1.00 95.12 85 ASP A O 1
ATOM 638 N N . GLY A 1 86 ? 13.294 -1.116 -10.169 1.00 95.38 86 GLY A N 1
ATOM 639 C CA . GLY A 1 86 ? 13.188 -0.122 -9.101 1.00 95.38 86 GLY A CA 1
ATOM 640 C C . GLY A 1 86 ? 11.982 0.810 -9.252 1.00 95.38 86 GLY A C 1
ATOM 641 O O . GLY A 1 86 ? 11.378 1.198 -8.255 1.00 95.38 86 GLY A O 1
ATOM 642 N N . THR A 1 87 ? 11.555 1.107 -10.481 1.00 93.12 87 THR A N 1
ATOM 643 C CA . THR A 1 87 ? 10.365 1.928 -10.758 1.00 93.12 87 THR A CA 1
ATOM 644 C C . THR A 1 87 ? 9.090 1.222 -10.299 1.00 93.12 87 THR A C 1
ATOM 646 O O . THR A 1 87 ? 8.207 1.837 -9.694 1.00 93.12 87 THR A O 1
ATOM 649 N N . VAL A 1 88 ? 8.993 -0.090 -10.545 1.00 95.94 88 VAL A N 1
ATOM 650 C CA . VAL A 1 88 ? 7.866 -0.918 -10.086 1.00 95.94 88 VAL A CA 1
ATOM 651 C C . VAL A 1 88 ? 7.866 -0.995 -8.563 1.00 95.94 88 VAL A C 1
ATOM 653 O O . VAL A 1 88 ? 6.820 -0.794 -7.945 1.00 95.94 88 VAL A O 1
ATOM 656 N N . GLN A 1 89 ? 9.029 -1.226 -7.952 1.00 97.00 89 GLN A N 1
ATOM 657 C CA . GLN A 1 89 ? 9.173 -1.321 -6.498 1.00 97.00 89 GLN A CA 1
ATOM 658 C C . GLN A 1 89 ? 8.777 -0.021 -5.787 1.00 97.00 89 GLN A C 1
ATOM 660 O O . GLN A 1 89 ? 7.965 -0.052 -4.861 1.00 97.00 89 GLN A O 1
ATOM 665 N N . GLN A 1 90 ? 9.270 1.128 -6.260 1.00 96.31 90 GLN A N 1
ATOM 666 C CA . GLN A 1 90 ? 8.917 2.441 -5.711 1.00 96.31 90 GLN A CA 1
ATOM 667 C C . GLN A 1 90 ? 7.413 2.705 -5.807 1.00 96.31 90 GLN A C 1
ATOM 669 O O . GLN A 1 90 ? 6.789 3.183 -4.858 1.00 96.31 90 GLN A O 1
ATOM 674 N N . LYS A 1 91 ? 6.800 2.346 -6.938 1.00 96.06 91 LYS A N 1
ATOM 675 C CA . LYS A 1 91 ? 5.361 2.517 -7.130 1.00 96.06 91 LYS A CA 1
ATOM 676 C C . LYS A 1 91 ? 4.534 1.605 -6.224 1.00 96.06 91 LYS A C 1
ATOM 678 O O . LYS A 1 91 ? 3.539 2.059 -5.661 1.00 96.06 91 LYS A O 1
ATOM 683 N N . VAL A 1 92 ? 4.948 0.350 -6.045 1.00 97.44 92 VAL A N 1
ATOM 684 C CA . VAL A 1 92 ? 4.327 -0.579 -5.088 1.00 97.44 92 VAL A CA 1
ATOM 685 C C . VAL A 1 92 ? 4.401 -0.022 -3.670 1.00 97.44 92 VAL A C 1
ATOM 687 O O . VAL A 1 92 ? 3.385 -0.001 -2.978 1.00 97.44 92 VAL A O 1
ATOM 690 N N . GLN A 1 93 ? 5.559 0.496 -3.255 1.00 98.19 93 GLN A N 1
ATOM 691 C CA . GLN A 1 93 ? 5.727 1.096 -1.934 1.00 98.19 93 GLN A CA 1
ATOM 692 C C . GLN A 1 93 ? 4.810 2.310 -1.736 1.00 98.19 93 GLN A C 1
ATOM 694 O O . GLN A 1 93 ? 4.112 2.391 -0.726 1.00 98.19 93 GLN A O 1
ATOM 699 N N . ALA A 1 94 ? 4.741 3.214 -2.718 1.00 97.56 94 ALA A N 1
ATOM 700 C CA . ALA A 1 94 ? 3.864 4.382 -2.659 1.00 97.56 94 ALA A CA 1
ATOM 701 C C . ALA A 1 94 ? 2.382 3.992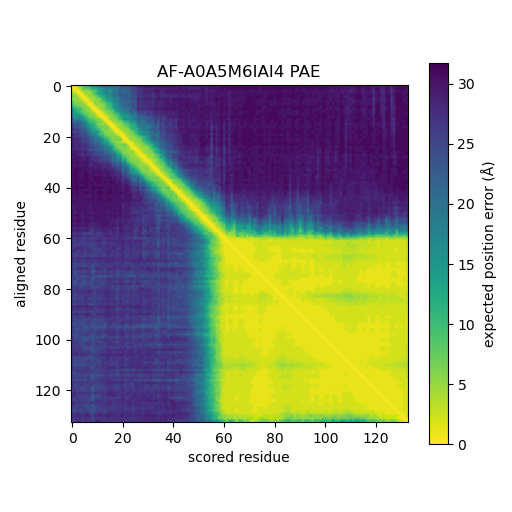 -2.510 1.00 97.56 94 ALA A C 1
ATOM 703 O O . ALA A 1 94 ? 1.674 4.552 -1.673 1.00 97.56 94 ALA A O 1
ATOM 704 N N . ILE A 1 95 ? 1.919 2.997 -3.274 1.00 97.75 95 ILE A N 1
ATOM 705 C CA . ILE A 1 95 ? 0.533 2.515 -3.201 1.00 97.75 95 ILE A CA 1
ATOM 706 C C . ILE A 1 95 ? 0.261 1.816 -1.866 1.00 97.75 95 ILE A C 1
ATOM 708 O O . ILE A 1 95 ? -0.791 2.030 -1.268 1.00 97.75 95 ILE A O 1
ATOM 712 N N . ASN A 1 96 ? 1.197 1.005 -1.371 1.00 98.56 96 ASN A N 1
ATOM 713 C CA . ASN A 1 96 ? 1.041 0.333 -0.083 1.00 98.56 96 ASN A CA 1
ATOM 714 C C . ASN A 1 96 ? 0.935 1.341 1.066 1.00 98.56 96 ASN A C 1
ATOM 716 O O . ASN A 1 96 ? 0.063 1.187 1.916 1.00 98.56 96 ASN A O 1
ATOM 720 N N . ASN A 1 97 ? 1.723 2.417 1.044 1.00 98.75 97 ASN A N 1
ATOM 721 C CA . ASN A 1 97 ? 1.612 3.494 2.030 1.00 98.75 97 ASN A CA 1
ATOM 722 C C . ASN A 1 97 ? 0.231 4.173 1.983 1.00 98.75 97 ASN A C 1
ATOM 724 O O . ASN A 1 97 ? -0.381 4.405 3.023 1.00 98.75 97 ASN A O 1
ATOM 728 N N . GLN A 1 98 ? -0.301 4.435 0.783 1.00 98.38 98 GLN A N 1
ATOM 729 C CA . GLN A 1 98 ? -1.653 4.990 0.617 1.00 98.38 98 GLN A CA 1
ATOM 730 C C . GLN A 1 98 ? -2.741 4.041 1.140 1.00 98.38 98 GLN A C 1
ATOM 732 O O . GLN A 1 98 ? -3.695 4.478 1.790 1.00 98.38 98 GLN A O 1
ATOM 737 N N . ARG A 1 99 ? -2.600 2.736 0.879 1.00 98.56 99 ARG A N 1
ATOM 738 C CA . ARG A 1 99 ? -3.521 1.713 1.387 1.00 98.56 99 ARG A CA 1
ATOM 739 C C . ARG A 1 99 ? -3.498 1.652 2.908 1.00 98.56 99 ARG A C 1
ATOM 741 O O . ARG A 1 99 ? -4.565 1.677 3.503 1.00 98.56 99 ARG A O 1
ATOM 748 N N . LEU A 1 100 ? -2.319 1.640 3.526 1.00 98.81 100 LEU A N 1
ATOM 749 C CA . LEU A 1 100 ? -2.185 1.600 4.984 1.00 98.81 100 LEU A CA 1
ATOM 750 C C . LEU A 1 100 ? -2.855 2.805 5.654 1.00 98.81 100 LEU A C 1
ATOM 752 O O . LEU A 1 100 ? -3.685 2.603 6.534 1.00 98.81 100 LEU A O 1
ATOM 756 N N . ALA A 1 101 ? -2.623 4.024 5.161 1.00 98.75 101 ALA A N 1
ATOM 757 C CA . ALA A 1 101 ? -3.304 5.220 5.672 1.00 98.75 101 ALA A CA 1
ATOM 758 C C . ALA A 1 101 ? -4.839 5.142 5.519 1.00 98.75 101 ALA A C 1
ATOM 760 O O . ALA A 1 101 ? -5.606 5.562 6.392 1.00 98.75 101 ALA A O 1
ATOM 761 N N . THR A 1 102 ? -5.311 4.559 4.413 1.00 98.75 102 THR A N 1
ATOM 762 C CA . THR A 1 102 ? -6.744 4.305 4.208 1.00 98.75 102 THR A CA 1
ATOM 763 C C . THR A 1 102 ? -7.266 3.275 5.210 1.00 98.75 102 THR A C 1
ATOM 765 O O . THR A 1 102 ? -8.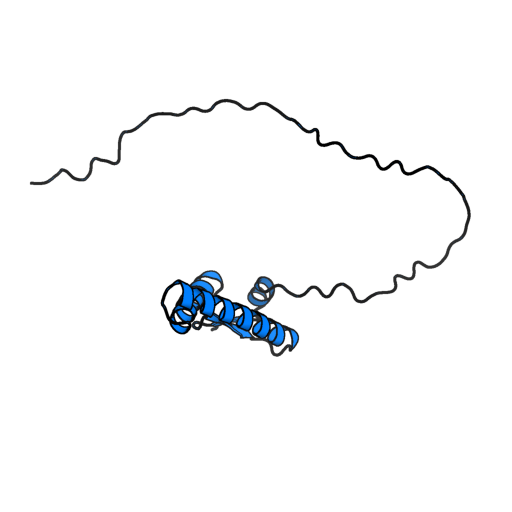330 3.468 5.791 1.00 98.75 102 THR A O 1
ATOM 768 N N . TYR A 1 103 ? -6.522 2.195 5.448 1.00 98.69 103 TYR A N 1
ATOM 769 C CA . TYR A 1 103 ? -6.910 1.139 6.380 1.00 98.69 103 TYR A CA 1
ATOM 770 C C . TYR A 1 103 ? -6.933 1.618 7.826 1.00 98.69 103 TYR A C 1
ATOM 772 O O . TYR A 1 103 ? -7.853 1.258 8.549 1.00 98.69 103 TYR A O 1
ATOM 780 N N . GLU A 1 104 ? -5.995 2.471 8.229 1.00 98.81 104 GLU A N 1
ATOM 781 C CA . GLU A 1 104 ? -6.016 3.162 9.523 1.00 98.81 104 GLU A CA 1
ATOM 782 C C . GLU A 1 104 ? -7.283 4.000 9.692 1.00 98.81 104 GLU A C 1
ATOM 784 O O . GLU A 1 104 ? -7.957 3.920 10.721 1.00 98.81 104 GLU A O 1
ATOM 789 N N . THR A 1 105 ? -7.653 4.751 8.653 1.00 98.62 105 THR A N 1
ATOM 790 C CA . THR A 1 105 ? -8.873 5.565 8.650 1.00 98.62 105 THR A CA 1
ATOM 791 C C . THR A 1 105 ? -10.117 4.688 8.797 1.00 98.62 105 THR A C 1
ATOM 793 O O . THR A 1 105 ? -10.920 4.914 9.699 1.00 98.62 105 THR A O 1
ATOM 796 N N . VAL A 1 106 ? -10.241 3.638 7.977 1.00 98.62 106 VAL A N 1
ATOM 797 C CA . VAL A 1 106 ? -11.374 2.701 8.038 1.00 98.62 106 VAL A CA 1
ATOM 798 C C . VAL A 1 106 ? -11.430 1.981 9.382 1.00 98.62 106 VAL A C 1
ATOM 800 O O . VAL A 1 106 ? -12.513 1.834 9.944 1.00 98.62 106 VAL A O 1
ATOM 803 N N . ALA A 1 107 ? -10.287 1.549 9.916 1.00 98.75 107 ALA A N 1
ATOM 804 C CA . ALA A 1 107 ? -10.211 0.860 11.198 1.00 98.75 107 ALA A CA 1
ATOM 805 C C . ALA A 1 107 ? -10.748 1.741 12.332 1.00 98.75 107 ALA A C 1
ATOM 807 O O . ALA A 1 107 ? -11.622 1.317 13.088 1.00 98.75 107 ALA A O 1
ATOM 808 N N . ARG A 1 108 ? -10.296 3.001 12.375 1.00 98.62 108 ARG A N 1
ATOM 809 C CA . ARG A 1 108 ? -10.770 4.012 13.325 1.00 98.62 108 ARG A CA 1
ATOM 810 C C . ARG A 1 108 ? -12.270 4.276 13.180 1.00 98.62 108 ARG A C 1
ATOM 812 O O . ARG A 1 108 ? -12.969 4.309 14.186 1.00 98.62 108 ARG A O 1
ATOM 819 N N . ASP A 1 109 ? -12.764 4.451 11.954 1.00 98.56 109 ASP A N 1
ATOM 820 C CA . ASP A 1 109 ? -14.172 4.792 11.697 1.00 98.56 109 ASP A CA 1
ATOM 821 C C . ASP A 1 109 ? -15.138 3.633 11.979 1.00 98.56 109 ASP A C 1
ATOM 823 O O . ASP A 1 109 ? -16.290 3.861 12.338 1.00 98.56 109 ASP A O 1
ATOM 827 N N . SER A 1 110 ? -14.679 2.390 11.834 1.00 97.75 110 SER A N 1
ATOM 828 C CA . SER A 1 110 ? -15.504 1.194 12.046 1.00 97.75 110 SER A CA 1
ATOM 829 C C . SER A 1 110 ? -15.280 0.502 13.393 1.00 97.75 110 SER A C 1
ATOM 831 O O . SER A 1 110 ? -15.915 -0.516 13.659 1.00 97.75 110 SER A O 1
ATOM 833 N N . GLY A 1 111 ? -14.407 1.038 14.255 1.00 98.25 111 GLY A N 1
ATOM 834 C CA . GLY A 1 111 ? -14.119 0.453 15.568 1.00 98.25 111 GLY A CA 1
ATOM 835 C C . GLY A 1 111 ? -13.468 -0.933 15.490 1.00 98.25 111 GLY A C 1
ATOM 836 O O . GLY A 1 111 ? -13.720 -1.783 16.340 1.00 98.25 111 GLY A O 1
ATOM 837 N N . THR A 1 112 ? -12.659 -1.175 14.457 1.00 98.44 112 THR A N 1
ATOM 838 C CA . THR A 1 112 ? -11.977 -2.453 14.198 1.00 98.44 112 THR A CA 1
ATOM 839 C C . THR A 1 112 ? -10.458 -2.262 14.151 1.00 98.44 112 THR A C 1
ATOM 841 O O . THR A 1 112 ? -9.954 -1.149 14.296 1.00 98.44 112 THR A O 1
ATOM 844 N N . THR A 1 113 ? -9.698 -3.339 13.952 1.00 98.56 113 THR A N 1
ATOM 845 C CA . THR A 1 113 ? -8.236 -3.258 13.807 1.00 98.56 113 THR A CA 1
ATOM 846 C C . THR A 1 113 ? -7.812 -3.059 12.351 1.00 98.56 113 THR A C 1
ATOM 848 O O . THR A 1 113 ? -8.457 -3.549 11.422 1.00 98.56 113 THR A O 1
ATOM 851 N N . VAL A 1 114 ? -6.672 -2.390 12.139 1.00 98.44 114 VAL A N 1
ATOM 852 C CA . VAL A 1 114 ? -6.061 -2.246 10.802 1.00 98.44 114 VAL A CA 1
ATOM 853 C C . VAL A 1 114 ? -5.830 -3.611 10.153 1.00 98.44 114 VAL A C 1
ATOM 855 O O . VAL A 1 114 ? -6.056 -3.768 8.957 1.00 98.44 114 VAL A O 1
ATOM 858 N N . GLU A 1 115 ? -5.446 -4.615 10.942 1.00 98.44 115 GLU A N 1
ATOM 859 C CA . GLU A 1 115 ? -5.205 -5.968 10.444 1.00 98.44 115 GLU A CA 1
ATOM 860 C C . GLU A 1 115 ? -6.480 -6.633 9.905 1.00 98.44 115 GLU A C 1
ATOM 862 O O . GLU A 1 115 ? -6.465 -7.205 8.817 1.00 98.44 115 GLU A O 1
ATOM 867 N N . GLN A 1 116 ? -7.619 -6.482 10.586 1.00 98.56 116 GLN A N 1
ATOM 868 C CA . GLN A 1 116 ? -8.902 -6.983 10.077 1.00 98.56 116 GLN A CA 1
ATOM 869 C C . GLN A 1 116 ? -9.310 -6.285 8.773 1.00 98.56 116 GLN A C 1
ATOM 871 O O . GLN A 1 116 ? -9.758 -6.946 7.834 1.00 98.56 116 GLN A O 1
ATOM 876 N N . VAL A 1 117 ? -9.115 -4.963 8.673 1.00 98.75 117 VAL A N 1
ATOM 877 C CA . VAL A 1 117 ? -9.386 -4.219 7.429 1.00 98.75 117 VAL A CA 1
ATOM 878 C C . VAL A 1 117 ? -8.498 -4.715 6.291 1.00 98.75 117 VAL A C 1
ATOM 880 O O . VAL A 1 117 ? -8.972 -4.877 5.164 1.00 98.75 117 VAL A O 1
ATOM 883 N N . ARG A 1 118 ? -7.219 -4.967 6.577 1.00 98.56 118 ARG A N 1
ATOM 884 C CA . ARG A 1 118 ? -6.235 -5.466 5.616 1.00 98.56 118 ARG A CA 1
ATOM 885 C C . ARG A 1 118 ? -6.617 -6.823 5.051 1.00 98.56 118 ARG A C 1
ATOM 887 O O . ARG A 1 118 ? -6.656 -6.949 3.831 1.00 98.56 118 ARG A O 1
ATOM 894 N N . VAL A 1 119 ? -6.958 -7.786 5.906 1.00 98.44 119 VAL A N 1
ATOM 895 C CA . VAL A 1 119 ? -7.361 -9.138 5.482 1.00 98.44 119 VAL A CA 1
ATOM 896 C C . VAL A 1 119 ? -8.600 -9.085 4.586 1.00 98.44 119 VAL A C 1
ATOM 898 O O . VAL A 1 119 ? -8.562 -9.557 3.453 1.00 98.44 119 VAL A O 1
ATOM 901 N N . VAL A 1 120 ? -9.663 -8.401 5.023 1.00 98.44 120 VAL A N 1
ATOM 902 C CA . VAL A 1 120 ? -10.899 -8.265 4.227 1.00 98.44 120 VAL A CA 1
ATOM 903 C C . VAL A 1 120 ? -10.641 -7.530 2.908 1.00 98.44 120 VAL A C 1
ATOM 905 O O . VAL A 1 120 ? -11.230 -7.845 1.871 1.00 98.44 120 VAL A O 1
ATOM 908 N N . SER A 1 121 ? -9.761 -6.527 2.918 1.00 98.62 121 SER A N 1
ATOM 909 C CA . SER A 1 121 ? -9.363 -5.826 1.696 1.00 98.62 121 SER A CA 1
ATOM 910 C C . SER A 1 121 ? -8.569 -6.735 0.763 1.00 98.62 121 SER A C 1
ATOM 912 O O . SER A 1 121 ? -8.815 -6.708 -0.440 1.00 98.62 121 SER A O 1
ATOM 914 N N . GLY A 1 122 ? -7.660 -7.550 1.302 1.00 98.31 122 GLY A N 1
ATOM 915 C CA . GLY A 1 122 ? -6.903 -8.560 0.569 1.00 98.31 122 GLY A CA 1
ATOM 916 C C . GLY A 1 122 ? -7.823 -9.538 -0.143 1.00 98.31 122 GLY A C 1
ATOM 917 O O . GLY A 1 122 ? -7.746 -9.653 -1.361 1.00 98.31 122 GLY A O 1
ATOM 918 N N . GLU A 1 123 ? -8.769 -10.142 0.575 1.00 98.25 123 GLU A N 1
ATOM 919 C CA . GLU A 1 123 ? -9.775 -11.047 0.001 1.00 98.25 123 GLU A CA 1
ATOM 920 C C . GLU A 1 123 ? -10.540 -10.397 -1.162 1.00 98.25 123 GLU A C 1
ATOM 922 O O . GLU A 1 123 ? -10.640 -10.962 -2.253 1.00 98.25 123 GLU A O 1
ATOM 927 N N . LYS A 1 124 ? -11.028 -9.163 -0.973 1.00 98.38 124 LYS A N 1
ATOM 928 C CA . LYS A 1 124 ? -11.757 -8.420 -2.016 1.00 98.38 124 LYS A CA 1
ATOM 929 C C . LYS A 1 124 ? -10.888 -8.100 -3.229 1.00 98.38 124 LYS A C 1
ATOM 931 O O . LYS A 1 124 ? -11.354 -8.174 -4.366 1.00 98.38 124 LYS A O 1
ATOM 936 N N . LEU A 1 125 ? -9.639 -7.703 -3.001 1.00 97.94 125 LEU A N 1
ATOM 937 C CA . LEU A 1 125 ? -8.696 -7.372 -4.064 1.00 97.94 125 LEU A CA 1
ATOM 938 C C . LEU A 1 125 ? -8.305 -8.616 -4.857 1.00 97.94 125 LEU A C 1
ATOM 940 O O . LEU A 1 125 ? -8.289 -8.557 -6.084 1.00 97.94 125 LEU A O 1
ATOM 944 N N . GLN A 1 126 ? -8.068 -9.741 -4.185 1.00 97.50 126 GLN A N 1
ATOM 945 C CA . GLN A 1 126 ? -7.779 -11.016 -4.834 1.00 97.50 126 GLN A CA 1
ATOM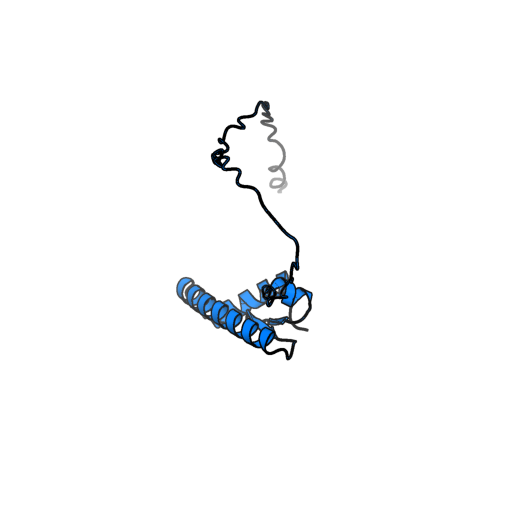 946 C C . GLN A 1 126 ? -8.977 -11.537 -5.625 1.00 97.50 126 GLN A C 1
ATOM 948 O O . GLN A 1 126 ? -8.805 -11.961 -6.765 1.00 97.50 126 GLN A O 1
ATOM 953 N N . ALA A 1 127 ? -10.194 -11.426 -5.089 1.00 97.69 127 ALA A N 1
ATOM 954 C CA . ALA A 1 127 ? -11.408 -11.785 -5.820 1.00 97.69 127 ALA A CA 1
ATOM 955 C C . ALA A 1 127 ? -11.585 -10.953 -7.103 1.00 97.69 127 ALA A C 1
ATOM 957 O O . ALA A 1 127 ? -12.107 -11.446 -8.100 1.00 97.69 127 ALA A O 1
ATOM 958 N N . ARG A 1 128 ? -11.143 -9.689 -7.090 1.00 97.00 128 ARG A N 1
ATOM 959 C CA . ARG A 1 128 ? -11.283 -8.777 -8.232 1.00 97.00 128 ARG A CA 1
ATOM 960 C C . ARG A 1 128 ? -10.144 -8.868 -9.247 1.00 97.00 128 ARG A C 1
ATOM 962 O O . ARG A 1 128 ? -10.396 -8.708 -10.438 1.00 97.00 128 ARG A O 1
ATOM 969 N N . TYR A 1 129 ? -8.909 -9.044 -8.789 1.00 95.56 129 TYR A N 1
ATOM 970 C CA . TYR A 1 129 ? -7.706 -8.890 -9.615 1.00 95.56 129 TYR A CA 1
ATOM 971 C C . TYR A 1 129 ? -6.803 -10.130 -9.654 1.00 95.56 129 TYR A C 1
ATOM 973 O O . TYR A 1 129 ? -5.805 -10.118 -10.372 1.00 95.56 129 TYR A O 1
ATOM 981 N N . GLY A 1 130 ? -7.137 -11.183 -8.908 1.00 93.94 130 GLY A N 1
ATOM 982 C CA . GLY A 1 130 ? -6.268 -12.335 -8.687 1.00 93.94 130 GLY A CA 1
ATOM 983 C C . GLY A 1 130 ? -5.238 -12.090 -7.581 1.00 93.94 130 GLY A C 1
ATOM 984 O O . GLY A 1 130 ? -4.797 -10.963 -7.340 1.00 93.94 130 GLY A O 1
ATOM 985 N N . GLY A 1 131 ? -4.871 -13.163 -6.883 1.00 93.19 131 GLY A N 1
ATOM 986 C CA . GLY A 1 131 ? -3.834 -13.142 -5.854 1.00 93.19 131 GLY A CA 1
ATOM 987 C C . GLY A 1 131 ? -2.433 -13.394 -6.399 1.00 93.19 131 GLY A C 1
ATOM 988 O O . GLY A 1 131 ? -2.247 -13.775 -7.556 1.00 93.19 131 GLY A O 1
ATOM 989 N N . CYS A 1 132 ? -1.433 -13.176 -5.549 1.00 91.00 132 CYS A N 1
ATOM 990 C CA . CYS A 1 132 ? -0.117 -13.761 -5.774 1.00 91.00 132 CYS A CA 1
ATOM 991 C C . CYS A 1 132 ? -0.224 -15.298 -5.804 1.00 91.00 132 CYS A C 1
ATOM 993 O O . CYS A 1 132 ? -1.007 -15.838 -5.016 1.00 91.00 132 CYS A O 1
ATOM 995 N N . PRO A 1 133 ? 0.509 -15.974 -6.709 1.00 77.50 133 PRO A N 1
ATOM 996 C CA . PRO A 1 133 ? 0.629 -17.429 -6.686 1.00 77.50 133 PRO A CA 1
ATOM 997 C C . PRO A 1 133 ? 1.298 -17.925 -5.400 1.00 77.50 133 PRO A C 1
ATOM 999 O O . PRO A 1 133 ? 2.032 -17.127 -4.765 1.00 77.50 133 PRO A O 1
#

Organism: NCBI:txid140057

Radius of gyration: 29.94 Å; Cα contacts (8 Å, |Δi|>4): 91; chains: 1; bounding box: 67×69×62 Å

InterPro domains:
  IPR008309 Probable chaperone-like protein YdbL [PF07027] (57-127)

Sequence (133 aa):
MNRLVRRQWEDDPMTRTTPTATPASIHGRRRLARFGAGTALALLAGAVVVLGGPGPARAQNLDQMRANGLVCERPDGLLHARSSDGTVQQKVQAINNQRLATYETVARDSGTTVEQVRVVSGEKLQARYGGCP

pLDDT: mean 77.49, std 21.82, range [42.25, 98.81]